Protein AF-A0A958IUG7-F1 (afdb_monomer)

pLDDT: mean 95.45, std 4.23, range [67.56, 98.19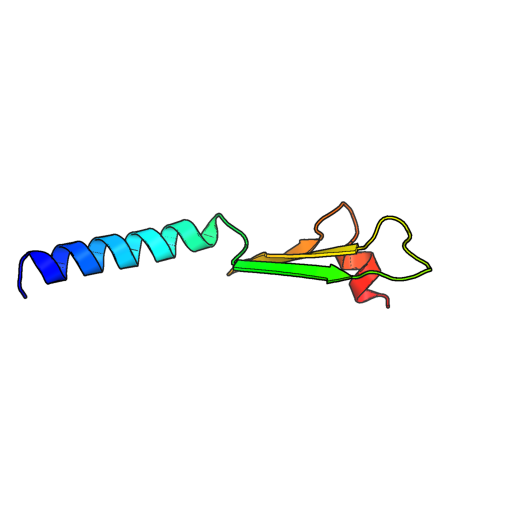]

Foldseek 3Di:
DDPVVVVVVVVVVVVVVVQQVAFPDKDWADDPVPPVTWMWGHGPVDIDTPDPCSVVVVVVD

Structure (mmCIF, N/CA/C/O backbone):
data_AF-A0A958IUG7-F1
#
_entry.id   AF-A0A958IUG7-F1
#
loop_
_atom_site.group_PDB
_atom_site.id
_atom_site.type_symbol
_atom_site.label_atom_id
_atom_site.label_alt_id
_atom_site.label_comp_id
_atom_site.label_asym_id
_atom_site.label_entity_id
_atom_site.label_seq_id
_atom_site.pdbx_PDB_ins_code
_atom_site.Cartn_x
_atom_site.Cartn_y
_atom_site.Cartn_z
_atom_site.occupancy
_atom_site.B_iso_or_equiv
_atom_site.auth_seq_id
_atom_site.auth_comp_id
_atom_site.auth_as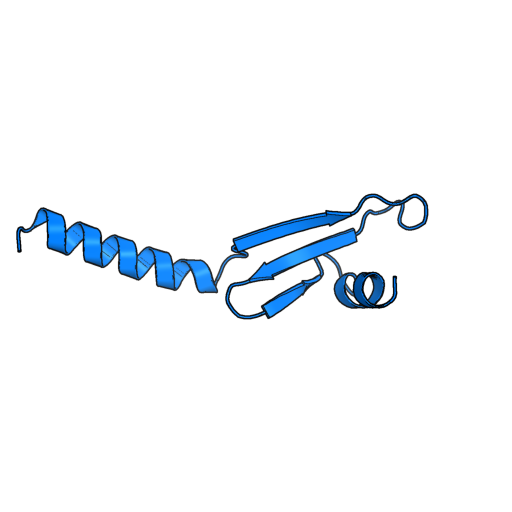ym_id
_atom_site.auth_atom_id
_atom_site.pdbx_PDB_model_num
ATOM 1 N N . MET A 1 1 ? -14.848 13.924 28.980 1.00 67.56 1 MET A N 1
ATOM 2 C CA . MET A 1 1 ? -14.912 13.508 27.557 1.00 67.56 1 MET A CA 1
ATOM 3 C C . MET A 1 1 ? -16.330 13.082 27.209 1.00 67.56 1 MET A C 1
ATOM 5 O O . MET A 1 1 ? -16.875 12.239 27.912 1.00 67.56 1 MET A O 1
ATOM 9 N N . GLY A 1 2 ? -16.929 13.649 26.158 1.00 93.81 2 GLY A N 1
ATOM 10 C CA . GLY A 1 2 ? -18.271 13.256 25.711 1.00 93.81 2 GLY A CA 1
ATOM 11 C C . GLY A 1 2 ? -18.294 11.868 25.057 1.00 93.81 2 GLY A C 1
ATOM 12 O O . GLY A 1 2 ? -17.280 11.406 24.530 1.00 93.81 2 GLY A O 1
ATOM 13 N N . ARG A 1 3 ? -19.461 11.204 25.051 1.00 93.44 3 ARG A N 1
ATOM 14 C CA . ARG A 1 3 ? -19.653 9.876 24.424 1.00 93.44 3 ARG A CA 1
ATOM 15 C C . ARG A 1 3 ? -19.238 9.870 22.947 1.00 93.44 3 ARG A C 1
ATOM 17 O O . ARG A 1 3 ? -18.582 8.936 22.506 1.00 93.44 3 ARG A O 1
ATOM 24 N N . LYS A 1 4 ? -19.542 10.955 22.224 1.00 96.06 4 LYS A N 1
ATOM 25 C CA . LYS A 1 4 ? -19.136 11.165 20.824 1.00 96.06 4 LYS A CA 1
ATOM 26 C C . LYS A 1 4 ? -17.611 11.182 20.663 1.00 96.06 4 LYS A C 1
ATOM 28 O O . LYS A 1 4 ? -17.087 10.481 19.811 1.00 96.06 4 LYS A O 1
ATOM 33 N N . THR A 1 5 ? -16.897 11.909 21.526 1.00 97.50 5 THR A N 1
ATOM 34 C CA . THR A 1 5 ? -15.426 11.971 21.513 1.00 97.50 5 THR A CA 1
ATOM 35 C C . THR A 1 5 ? -14.798 10.597 21.743 1.00 97.50 5 THR A C 1
ATOM 37 O O . THR A 1 5 ? -13.867 10.233 21.035 1.00 97.50 5 THR A O 1
ATOM 40 N N . ARG A 1 6 ? -15.324 9.805 22.691 1.00 96.75 6 ARG A N 1
ATOM 41 C CA . ARG A 1 6 ? -14.827 8.439 22.947 1.00 96.75 6 ARG A CA 1
ATOM 42 C C . ARG A 1 6 ? -15.012 7.518 21.739 1.00 96.75 6 ARG A C 1
ATOM 44 O O . ARG A 1 6 ? -14.105 6.764 21.417 1.00 96.75 6 ARG A O 1
ATOM 51 N N . ILE A 1 7 ? -16.162 7.608 21.067 1.00 97.75 7 ILE A N 1
ATOM 52 C CA . ILE A 1 7 ? -16.438 6.828 19.851 1.00 97.75 7 ILE A CA 1
ATOM 53 C C . ILE A 1 7 ? -15.489 7.240 18.719 1.00 97.75 7 ILE A C 1
ATOM 55 O O . ILE A 1 7 ? -14.897 6.372 18.089 1.00 97.75 7 ILE A O 1
ATOM 59 N N . LEU A 1 8 ? -15.286 8.543 18.497 1.00 97.88 8 LEU A N 1
ATOM 60 C CA . LEU A 1 8 ? -14.357 9.033 17.472 1.00 97.88 8 LEU A CA 1
ATOM 61 C C . LEU A 1 8 ? -12.916 8.576 17.724 1.00 97.88 8 LEU A C 1
ATOM 63 O O . LEU A 1 8 ? -12.247 8.158 16.786 1.00 97.88 8 LEU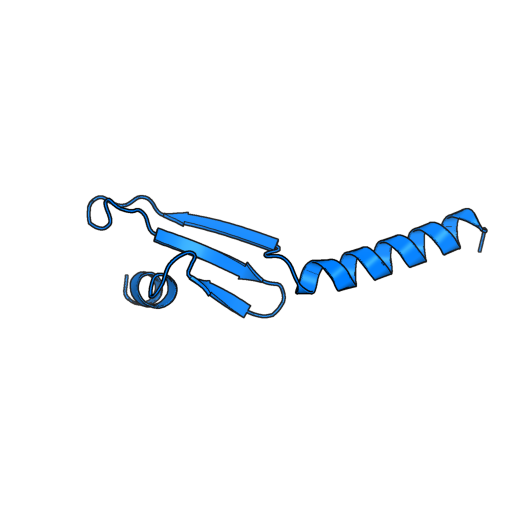 A O 1
ATOM 67 N N . LEU A 1 9 ? -12.455 8.596 18.978 1.00 97.62 9 LEU A N 1
ATOM 68 C CA . LEU A 1 9 ? -11.126 8.089 19.335 1.00 97.62 9 LEU A CA 1
ATOM 69 C C . LEU A 1 9 ? -10.990 6.588 19.069 1.00 97.62 9 LEU A C 1
ATOM 71 O O . LEU A 1 9 ? -9.967 6.153 18.548 1.00 97.62 9 LEU A O 1
ATOM 75 N N . LEU A 1 10 ? -12.021 5.804 19.392 1.00 97.75 10 LEU A N 1
ATOM 76 C CA . LEU A 1 10 ? -12.026 4.368 19.124 1.00 97.75 10 LEU A CA 1
ATOM 77 C C . LEU A 1 10 ? -11.968 4.082 17.617 1.00 97.75 10 LEU A C 1
ATOM 79 O O . LEU A 1 10 ? -11.182 3.242 17.187 1.00 97.75 10 LEU A O 1
ATOM 83 N N . ILE A 1 11 ? -12.737 4.820 16.811 1.00 98.19 11 ILE A N 1
ATOM 84 C CA . ILE A 1 11 ? -12.706 4.703 15.346 1.00 98.19 11 ILE A CA 1
ATOM 85 C C . ILE A 1 11 ? -11.331 5.101 14.801 1.00 98.19 11 ILE A C 1
ATOM 87 O O . ILE A 1 11 ? -10.756 4.353 14.018 1.00 98.19 11 ILE A O 1
ATOM 91 N N . ALA A 1 12 ? -10.773 6.231 15.240 1.00 97.62 12 ALA A N 1
ATOM 92 C CA . ALA A 1 12 ? -9.452 6.679 14.804 1.00 97.62 12 ALA A CA 1
ATOM 93 C C . ALA A 1 12 ? -8.362 5.649 15.146 1.00 97.62 12 ALA A C 1
ATOM 95 O O . ALA A 1 12 ? -7.529 5.326 14.302 1.00 97.62 12 ALA A O 1
ATOM 96 N N . SER A 1 13 ? -8.410 5.069 16.349 1.00 97.94 13 SER A N 1
ATOM 97 C CA . SER A 1 13 ? -7.491 4.000 16.748 1.00 97.94 13 SER A CA 1
ATOM 98 C C . SER A 1 13 ? -7.637 2.756 15.871 1.00 97.94 13 SER A C 1
ATOM 100 O O . SER A 1 13 ? -6.630 2.157 15.503 1.00 97.94 13 SER A O 1
ATOM 102 N N . LEU A 1 14 ? -8.864 2.364 15.516 1.00 98.19 14 LEU A N 1
ATOM 103 C CA . LEU A 1 14 ? -9.098 1.236 14.612 1.00 98.19 14 LEU A CA 1
ATOM 104 C C . LEU A 1 14 ? -8.591 1.526 13.196 1.00 98.19 14 LEU A C 1
ATOM 106 O O . LEU A 1 14 ? -7.970 0.657 12.594 1.00 98.19 14 LEU A O 1
ATOM 110 N N . MET A 1 15 ? -8.791 2.741 12.678 1.00 97.25 15 MET A N 1
ATOM 111 C CA . MET A 1 15 ? -8.272 3.138 11.362 1.00 97.25 15 MET A CA 1
ATOM 112 C C . MET A 1 15 ? -6.743 3.043 11.300 1.00 97.25 15 MET A C 1
ATOM 114 O O . MET A 1 15 ? -6.205 2.565 10.303 1.00 97.25 15 MET A O 1
ATOM 118 N N . LEU A 1 16 ? -6.046 3.424 12.377 1.00 96.25 16 LEU A N 1
ATOM 119 C CA . LEU A 1 16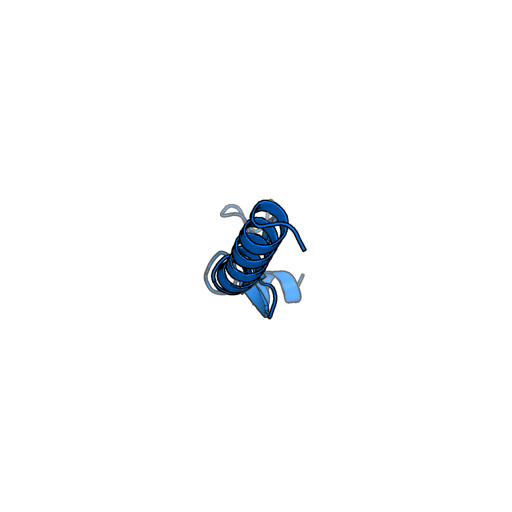 ? -4.593 3.262 12.466 1.00 96.25 16 LEU A CA 1
ATOM 120 C C . LEU A 1 16 ? -4.181 1.787 12.431 1.00 96.25 16 LEU A C 1
ATOM 122 O O . LEU A 1 16 ? -3.244 1.435 11.721 1.00 96.25 16 LEU A O 1
ATOM 126 N N . ILE A 1 17 ? -4.902 0.906 13.126 1.00 97.06 17 ILE A N 1
ATOM 127 C CA . ILE A 1 17 ? -4.625 -0.537 13.066 1.00 97.06 17 ILE A CA 1
ATOM 128 C C . ILE A 1 17 ? -4.827 -1.055 11.637 1.00 97.06 17 ILE A C 1
ATOM 130 O O . ILE A 1 17 ? -3.961 -1.746 11.108 1.00 97.06 17 ILE A O 1
ATOM 134 N N . VAL A 1 18 ? -5.925 -0.672 10.979 1.00 97.19 18 VAL A N 1
ATOM 135 C CA . VAL A 1 18 ? -6.219 -1.080 9.596 1.00 97.19 18 VAL A CA 1
ATOM 136 C C . VAL A 1 18 ? -5.139 -0.606 8.618 1.00 97.19 18 VAL A C 1
ATOM 138 O O . VAL A 1 18 ? -4.778 -1.358 7.716 1.00 97.19 18 VAL A O 1
ATOM 141 N N . SER A 1 19 ? -4.560 0.583 8.818 1.00 96.38 19 SER A N 1
ATOM 142 C CA . 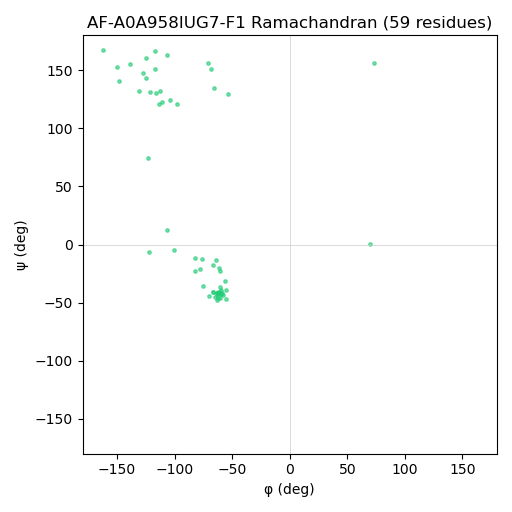SER A 1 19 ? -3.513 1.116 7.930 1.00 96.38 19 SER A CA 1
ATOM 143 C C . SER A 1 19 ? -2.211 0.303 7.890 1.00 96.38 19 SER A C 1
ATOM 145 O O . SER A 1 19 ? -1.412 0.496 6.980 1.00 96.38 19 SER A O 1
ATOM 147 N N . TYR A 1 20 ? -1.995 -0.642 8.813 1.00 96.81 20 TYR A N 1
ATOM 148 C CA . TYR A 1 20 ? -0.865 -1.579 8.727 1.00 96.81 20 TYR A CA 1
ATOM 149 C C . TYR A 1 20 ? -1.089 -2.717 7.724 1.00 96.81 20 TYR A C 1
ATOM 151 O O . TYR A 1 20 ? -0.116 -3.323 7.276 1.00 96.81 20 TYR A O 1
ATOM 159 N N . PHE A 1 21 ? -2.343 -3.009 7.373 1.00 96.62 21 PHE A N 1
ATOM 160 C CA . PHE A 1 21 ? -2.718 -4.136 6.511 1.00 96.62 21 PHE A CA 1
ATOM 161 C C . PHE A 1 21 ? -2.991 -3.731 5.061 1.00 96.62 21 PHE A C 1
ATOM 163 O O . PHE A 1 21 ? -3.243 -4.593 4.223 1.00 96.62 21 PHE A O 1
ATOM 170 N N . VAL A 1 22 ? -2.958 -2.434 4.761 1.00 96.81 22 VAL A N 1
ATOM 171 C CA . VAL A 1 22 ? -3.171 -1.897 3.416 1.00 96.81 22 VAL A CA 1
ATOM 172 C C . VAL A 1 22 ? -2.009 -0.981 3.036 1.00 96.81 22 VAL A C 1
ATOM 174 O O . VAL A 1 22 ? -1.448 -0.319 3.913 1.00 96.81 22 VAL A O 1
ATOM 177 N N . PRO A 1 23 ? -1.632 -0.910 1.750 1.00 97.19 23 PRO A N 1
ATOM 178 C CA . PRO A 1 23 ? -0.648 0.062 1.307 1.00 97.19 23 PRO A CA 1
ATOM 179 C C . PRO A 1 23 ? -1.216 1.476 1.472 1.00 97.19 23 PRO A C 1
ATOM 181 O O . PRO A 1 23 ? -2.360 1.751 1.107 1.00 97.19 23 PRO A O 1
ATOM 184 N N . VAL A 1 24 ? -0.409 2.380 2.026 1.00 97.19 24 VAL A N 1
ATOM 185 C CA . VAL A 1 24 ? -0.781 3.791 2.213 1.00 97.19 24 VAL A CA 1
ATOM 186 C C . VAL A 1 24 ? -0.566 4.612 0.949 1.00 97.19 24 VAL A C 1
ATOM 188 O O . VAL A 1 24 ? -1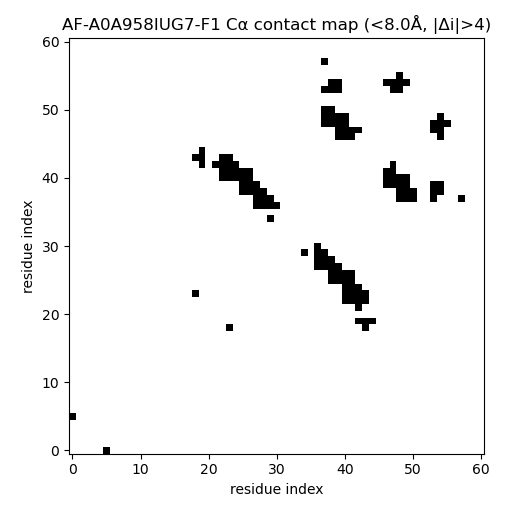.198 5.652 0.775 1.00 97.19 24 VAL A O 1
ATOM 191 N N . TRP A 1 25 ? 0.315 4.150 0.061 1.00 97.62 25 TRP A N 1
ATOM 192 C CA . TRP A 1 25 ? 0.576 4.795 -1.217 1.00 97.62 25 TRP A CA 1
ATOM 193 C C . TRP A 1 25 ? 0.992 3.778 -2.277 1.00 97.62 25 TRP A C 1
ATOM 195 O O . TRP A 1 25 ? 1.576 2.740 -1.961 1.00 97.62 25 TRP A O 1
ATOM 205 N N . LYS A 1 26 ? 0.729 4.099 -3.543 1.00 96.75 26 LYS A N 1
ATOM 206 C CA . LYS A 1 26 ? 1.175 3.318 -4.698 1.00 96.75 26 LYS A CA 1
ATOM 207 C C . LYS A 1 26 ? 1.827 4.249 -5.712 1.00 96.75 26 LYS A C 1
ATOM 209 O O . LYS A 1 26 ? 1.272 5.299 -6.030 1.00 96.75 26 LYS A O 1
ATOM 214 N N . VAL A 1 27 ? 2.999 3.866 -6.204 1.00 96.69 27 VAL A N 1
ATOM 215 C CA . VAL A 1 27 ? 3.715 4.574 -7.272 1.00 96.69 27 VAL A CA 1
ATOM 216 C C . VAL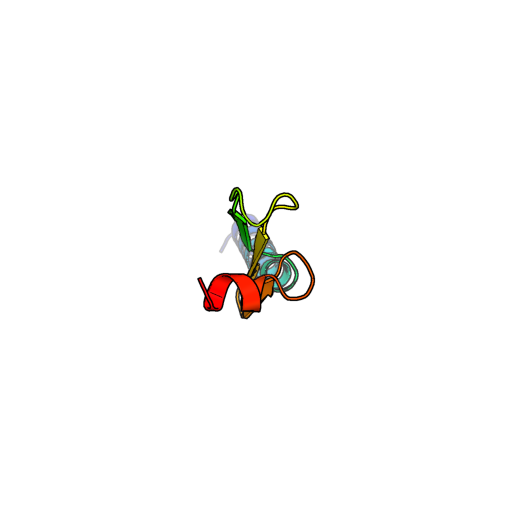 A 1 27 ? 3.720 3.682 -8.500 1.00 96.69 27 VAL A C 1
ATOM 218 O O . VAL A 1 27 ? 4.016 2.496 -8.391 1.00 96.69 27 VAL A O 1
ATOM 221 N N . LEU A 1 28 ? 3.379 4.252 -9.650 1.00 96.25 28 LEU A N 1
ATOM 222 C CA . LEU A 1 28 ? 3.418 3.593 -10.951 1.00 96.25 28 LEU A CA 1
ATOM 223 C C . LEU A 1 28 ? 4.454 4.318 -11.805 1.00 96.25 28 LEU A C 1
ATOM 225 O O . LEU A 1 28 ? 4.442 5.548 -11.880 1.00 96.25 28 LEU A O 1
ATOM 229 N N . LEU A 1 29 ? 5.352 3.554 -12.410 1.00 95.19 29 LEU A N 1
ATOM 230 C CA . LEU A 1 29 ? 6.390 4.028 -13.307 1.00 95.19 29 LEU A CA 1
ATOM 231 C C . LEU A 1 29 ? 6.102 3.488 -14.703 1.00 95.19 29 LEU A C 1
ATOM 233 O O . LEU A 1 29 ? 6.064 2.277 -14.916 1.00 95.19 29 LEU A O 1
ATOM 237 N N . ASP A 1 30 ? 5.942 4.411 -15.640 1.00 94.38 30 ASP A N 1
ATOM 238 C CA . ASP A 1 30 ? 5.844 4.117 -17.062 1.00 94.38 30 ASP A CA 1
ATOM 239 C C . ASP A 1 30 ? 7.174 4.479 -17.728 1.00 94.38 30 ASP A C 1
ATOM 241 O O . ASP A 1 30 ? 7.677 5.597 -17.566 1.00 94.38 30 ASP A O 1
ATOM 245 N N . ALA A 1 31 ? 7.785 3.514 -18.411 1.00 92.31 31 ALA A N 1
ATOM 246 C CA . ALA A 1 31 ? 9.093 3.673 -19.029 1.00 92.31 31 ALA A CA 1
ATOM 247 C C . ALA A 1 31 ? 9.203 2.814 -20.301 1.00 92.31 31 ALA A C 1
ATOM 249 O O . ALA A 1 31 ? 8.794 1.653 -20.274 1.00 92.31 31 ALA A O 1
ATOM 250 N N . PRO A 1 32 ? 9.831 3.305 -21.391 1.00 92.62 32 PRO A N 1
ATOM 251 C CA . PRO A 1 32 ? 9.927 2.560 -22.652 1.00 92.62 32 PRO A CA 1
ATOM 252 C C . PRO A 1 32 ? 10.562 1.164 -22.532 1.00 92.62 32 PRO A C 1
ATOM 254 O O . PRO A 1 32 ? 10.214 0.259 -23.285 1.00 92.62 32 PRO A O 1
ATOM 257 N N . GLN A 1 33 ? 11.500 0.989 -21.598 1.00 92.50 33 GLN A N 1
ATOM 258 C CA . GLN A 1 33 ? 12.204 -0.272 -21.348 1.00 92.50 33 GLN A CA 1
ATOM 259 C C . GLN A 1 33 ? 11.429 -1.265 -20.465 1.00 92.50 33 GLN A C 1
ATOM 261 O O . GLN A 1 33 ? 11.821 -2.427 -20.383 1.00 92.50 33 GLN A O 1
ATOM 266 N N . TYR A 1 34 ? 10.343 -0.820 -19.829 1.00 92.25 34 TYR A N 1
ATOM 267 C CA . TYR A 1 34 ? 9.408 -1.652 -19.070 1.00 92.25 34 TYR A CA 1
ATOM 268 C C . TYR A 1 34 ? 8.004 -1.458 -19.651 1.00 92.25 34 TYR A C 1
ATOM 270 O O . TYR A 1 34 ? 7.193 -0.747 -19.059 1.00 92.25 34 TYR A O 1
ATOM 278 N N . PRO A 1 35 ? 7.707 -2.042 -20.828 1.00 90.94 35 PRO A N 1
ATOM 279 C CA . PRO A 1 35 ? 6.404 -1.899 -21.482 1.00 90.94 35 PRO A CA 1
ATOM 280 C C . PRO A 1 35 ? 5.244 -2.451 -20.642 1.00 90.94 35 PRO A C 1
ATOM 282 O O . PRO A 1 35 ? 4.092 -2.084 -20.863 1.00 90.94 35 PRO A O 1
ATOM 285 N N . GLU A 1 36 ? 5.532 -3.331 -19.682 1.00 90.69 36 GLU A N 1
ATOM 286 C CA . GLU A 1 36 ? 4.578 -3.821 -18.690 1.00 90.69 36 GLU A CA 1
ATOM 287 C C . GLU A 1 36 ? 4.282 -2.813 -17.560 1.00 90.69 36 GLU A C 1
ATOM 289 O O . GLU A 1 36 ? 3.320 -2.999 -16.814 1.00 90.69 36 GLU A O 1
ATOM 294 N N . GLY A 1 37 ? 5.079 -1.744 -17.453 1.00 93.56 37 GLY A N 1
ATOM 295 C CA . GLY A 1 37 ? 5.095 -0.804 -16.334 1.00 93.56 37 GLY A CA 1
ATOM 296 C C . GLY A 1 37 ? 5.741 -1.398 -15.078 1.00 93.56 37 GLY A C 1
ATOM 297 O O . GLY A 1 37 ? 5.779 -2.610 -14.884 1.00 93.56 37 GLY A O 1
ATOM 298 N N . LEU A 1 38 ? 6.251 -0.546 -14.191 1.00 96.38 38 LEU A N 1
ATOM 299 C CA . LEU A 1 38 ? 6.717 -0.965 -12.864 1.00 96.38 38 LEU A CA 1
ATOM 300 C C . LEU A 1 38 ? 5.878 -0.304 -11.780 1.00 96.38 38 LEU A C 1
ATOM 302 O O . LEU A 1 38 ? 5.387 0.812 -11.956 1.00 96.38 38 LEU A O 1
ATOM 306 N N . GLY A 1 39 ? 5.743 -0.959 -10.630 1.00 97.06 39 GLY A N 1
ATOM 307 C CA . GLY A 1 39 ? 5.049 -0.358 -9.500 1.00 97.06 39 GLY A CA 1
ATOM 308 C C . GLY A 1 39 ? 5.720 -0.604 -8.158 1.00 97.06 39 GLY A C 1
ATOM 309 O O . GLY A 1 39 ? 6.420 -1.593 -7.949 1.00 97.06 39 GLY A O 1
ATOM 310 N N . LEU A 1 40 ? 5.455 0.302 -7.219 1.00 97.62 40 LEU A N 1
ATOM 311 C CA . LEU A 1 40 ? 5.785 0.157 -5.805 1.00 97.62 40 LEU A CA 1
ATOM 312 C C . LEU A 1 40 ? 4.537 0.335 -4.955 1.00 97.62 40 LEU A C 1
ATOM 314 O O . LEU A 1 40 ? 3.712 1.215 -5.210 1.00 97.62 40 LEU A O 1
ATOM 318 N N . GLN A 1 41 ? 4.461 -0.442 -3.886 1.00 98.19 41 GLN A N 1
ATOM 319 C CA . GLN A 1 41 ? 3.503 -0.266 -2.810 1.00 98.19 41 GLN A CA 1
ATOM 320 C C . GLN A 1 41 ? 4.256 0.189 -1.564 1.00 98.19 41 GLN A C 1
ATOM 322 O O . GLN A 1 41 ? 5.193 -0.467 -1.104 1.00 98.19 41 GLN A O 1
ATOM 327 N N . ILE A 1 42 ? 3.856 1.337 -1.029 1.00 97.56 42 ILE A N 1
ATOM 328 C CA . ILE A 1 42 ? 4.397 1.879 0.211 1.00 97.56 42 ILE A CA 1
ATOM 329 C C . ILE A 1 42 ? 3.440 1.501 1.330 1.00 97.56 42 ILE A C 1
ATOM 331 O O . ILE A 1 42 ? 2.263 1.866 1.321 1.00 97.56 42 ILE A O 1
ATOM 335 N N . TRP A 1 43 ? 3.972 0.778 2.302 1.00 97.94 43 TRP A N 1
ATOM 336 C CA . TRP A 1 43 ? 3.294 0.355 3.515 1.00 97.94 43 TRP A CA 1
ATOM 337 C C . TRP A 1 43 ? 3.826 1.181 4.680 1.00 97.94 43 TRP A C 1
ATOM 339 O O . TRP A 1 43 ? 4.916 1.746 4.610 1.00 97.94 43 TRP A O 1
ATOM 349 N N . LEU A 1 44 ? 3.107 1.202 5.800 1.00 97.25 44 LEU A N 1
ATOM 350 C CA . LEU A 1 44 ? 3.593 1.903 6.994 1.00 97.25 44 LEU A CA 1
ATOM 351 C C . LEU A 1 44 ? 4.929 1.370 7.534 1.00 97.25 44 LEU A C 1
ATOM 353 O O . LEU A 1 44 ? 5.626 2.088 8.242 1.00 97.25 44 LEU A O 1
ATOM 357 N N . HIS A 1 45 ? 5.273 0.121 7.226 1.00 97.12 45 HIS A N 1
ATOM 358 C CA . HIS A 1 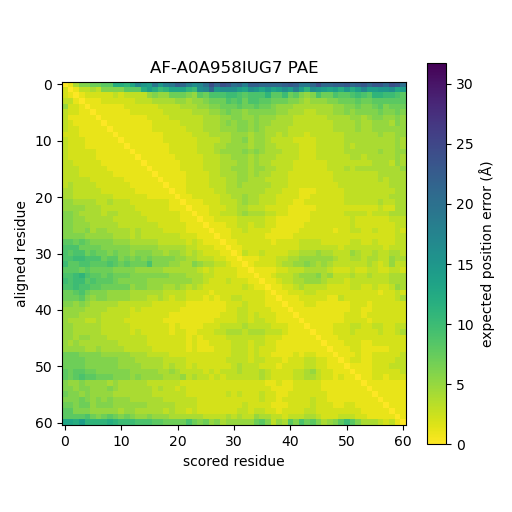45 ? 6.433 -0.571 7.789 1.00 97.12 45 HIS A CA 1
ATOM 359 C C . HIS A 1 45 ? 7.429 -1.070 6.735 1.00 97.12 45 HIS A C 1
ATOM 361 O O . HIS A 1 45 ? 8.475 -1.600 7.098 1.00 97.12 45 HIS A O 1
ATOM 367 N N . THR A 1 46 ? 7.108 -0.962 5.443 1.00 97.50 46 THR A N 1
ATOM 368 C CA . THR A 1 46 ? 7.951 -1.494 4.367 1.00 97.50 46 THR A CA 1
ATOM 369 C C . THR A 1 46 ? 7.593 -0.881 3.014 1.00 97.50 46 THR A C 1
ATOM 371 O O . THR A 1 46 ? 6.554 -0.244 2.857 1.00 97.50 46 THR A O 1
ATOM 374 N N . ILE A 1 47 ? 8.447 -1.097 2.019 1.00 97.81 47 ILE A N 1
ATOM 375 C CA . ILE A 1 47 ? 8.174 -0.802 0.613 1.00 97.81 47 ILE A CA 1
ATOM 376 C C . ILE A 1 47 ? 8.312 -2.117 -0.147 1.00 97.81 47 ILE A C 1
ATOM 378 O O . ILE A 1 47 ? 9.299 -2.832 0.024 1.00 97.81 47 ILE A O 1
ATOM 382 N N . THR A 1 48 ? 7.330 -2.445 -0.981 1.00 97.88 48 THR A N 1
ATOM 383 C CA . THR A 1 48 ? 7.350 -3.649 -1.821 1.00 97.88 48 THR A CA 1
ATOM 384 C C . THR A 1 48 ? 7.154 -3.284 -3.285 1.00 97.88 48 THR A C 1
ATOM 386 O O . THR A 1 48 ? 6.655 -2.208 -3.608 1.00 97.88 48 THR A O 1
ATOM 389 N N . GLY A 1 49 ? 7.534 -4.193 -4.182 1.00 97.25 49 GLY A N 1
ATOM 390 C CA . GLY A 1 49 ? 7.141 -4.109 -5.586 1.00 97.25 49 GLY A CA 1
ATOM 391 C C . GLY A 1 49 ? 5.641 -4.352 -5.748 1.00 97.25 49 GLY A C 1
ATOM 392 O O . GLY A 1 49 ? 5.044 -5.059 -4.933 1.00 97.25 49 GLY A O 1
ATOM 393 N N . ASP A 1 50 ? 5.045 -3.765 -6.781 1.00 96.12 50 ASP A N 1
ATOM 394 C CA . ASP A 1 50 ? 3.669 -4.062 -7.187 1.00 96.12 50 ASP A CA 1
ATOM 395 C C . ASP A 1 50 ? 3.592 -5.416 -7.911 1.00 96.12 50 ASP A C 1
ATOM 397 O O . ASP A 1 50 ? 2.658 -6.180 -7.676 1.00 96.12 50 ASP A O 1
ATOM 401 N N . ASN A 1 51 ? 4.622 -5.756 -8.695 1.00 94.81 51 ASN A N 1
ATOM 402 C CA . ASN A 1 51 ? 4.839 -7.083 -9.274 1.00 94.81 51 ASN A CA 1
ATOM 403 C C . ASN A 1 51 ? 6.142 -7.731 -8.757 1.00 94.81 51 ASN A C 1
ATOM 405 O O . ASN A 1 51 ? 6.990 -7.061 -8.147 1.00 94.81 51 ASN A O 1
ATOM 409 N N . PRO A 1 52 ? 6.341 -9.049 -8.987 1.00 95.06 52 PRO A N 1
ATOM 410 C CA . PRO A 1 52 ? 7.577 -9.727 -8.618 1.00 95.06 52 PRO A CA 1
ATOM 411 C C . PRO A 1 52 ? 8.808 -9.023 -9.195 1.00 95.06 52 PRO A C 1
ATOM 413 O O . PRO A 1 52 ? 8.897 -8.774 -10.393 1.00 95.06 52 PRO A O 1
ATOM 416 N N . ASN A 1 53 ? 9.789 -8.763 -8.330 1.00 94.75 53 ASN A N 1
ATOM 417 C CA . ASN A 1 53 ? 11.064 -8.124 -8.665 1.00 94.75 53 ASN A CA 1
ATOM 418 C C . ASN A 1 53 ? 11.001 -6.624 -9.035 1.00 94.75 53 ASN A C 1
ATOM 420 O O . ASN A 1 53 ? 12.062 -6.046 -9.268 1.00 94.75 53 ASN A O 1
ATOM 424 N N . ASP A 1 54 ? 9.833 -5.968 -9.024 1.00 96.56 54 ASP A N 1
ATOM 425 C CA . ASP A 1 54 ? 9.720 -4.534 -9.356 1.00 96.56 54 ASP A CA 1
ATOM 426 C C . ASP A 1 54 ? 10.579 -3.656 -8.445 1.00 96.56 54 ASP A C 1
ATOM 428 O O . ASP A 1 54 ? 11.302 -2.789 -8.925 1.00 96.56 54 ASP A O 1
ATOM 432 N N . LEU A 1 55 ? 10.582 -3.932 -7.136 1.00 96.81 55 LEU A N 1
ATOM 433 C CA . LEU A 1 55 ? 11.414 -3.197 -6.180 1.00 96.81 55 LEU A CA 1
ATOM 434 C C . LEU A 1 55 ? 12.907 -3.288 -6.525 1.00 96.81 55 LEU A C 1
ATOM 436 O O . LEU A 1 55 ? 13.616 -2.289 -6.472 1.00 96.81 55 LEU A O 1
ATOM 440 N N . ASN A 1 56 ? 13.383 -4.471 -6.916 1.00 96.69 56 ASN A N 1
ATOM 441 C CA . ASN A 1 56 ? 14.779 -4.647 -7.304 1.00 96.69 56 ASN A CA 1
ATOM 442 C C . ASN A 1 56 ? 15.074 -3.952 -8.634 1.00 96.69 56 ASN A C 1
ATOM 444 O O . ASN A 1 56 ? 16.093 -3.279 -8.733 1.00 96.69 56 ASN A O 1
ATOM 448 N N . LYS A 1 57 ? 14.196 -4.083 -9.638 1.00 94.69 57 LYS A N 1
ATOM 449 C CA . LYS A 1 57 ? 14.337 -3.373 -10.919 1.00 94.69 57 LYS A CA 1
ATOM 450 C C . LYS A 1 57 ? 14.454 -1.864 -10.686 1.00 94.69 57 LYS A C 1
ATOM 452 O O . LYS A 1 57 ? 15.371 -1.254 -11.218 1.00 94.69 57 LYS A O 1
ATOM 457 N N . ILE A 1 58 ? 13.584 -1.296 -9.846 1.00 94.69 58 ILE A N 1
ATOM 458 C CA . ILE A 1 58 ? 13.561 0.138 -9.524 1.00 94.69 58 ILE A CA 1
ATOM 459 C C . ILE A 1 58 ? 14.808 0.575 -8.745 1.00 94.69 58 ILE A C 1
ATOM 461 O O . ILE A 1 58 ? 15.363 1.624 -9.046 1.00 94.69 58 ILE A O 1
ATOM 465 N N . ASN A 1 59 ? 15.289 -0.222 -7.788 1.00 94.38 59 ASN A N 1
ATOM 466 C CA . ASN A 1 59 ? 16.504 0.101 -7.026 1.00 94.38 59 ASN A CA 1
ATOM 467 C C . ASN A 1 59 ? 17.794 0.080 -7.869 1.00 94.38 59 ASN A C 1
ATOM 469 O O . ASN A 1 59 ? 18.815 0.586 -7.410 1.00 94.38 59 ASN A O 1
ATOM 473 N N . ASN A 1 60 ? 17.767 -0.545 -9.050 1.00 93.12 60 ASN A N 1
ATOM 474 C CA . ASN A 1 60 ? 18.906 -0.643 -9.968 1.00 93.12 60 ASN A CA 1
ATOM 475 C C . ASN A 1 60 ? 18.756 0.263 -11.209 1.00 93.12 60 ASN A C 1
ATOM 477 O O . ASN A 1 60 ? 19.494 0.078 -12.178 1.00 93.12 60 ASN A O 1
ATOM 481 N N . LEU A 1 61 ? 17.790 1.191 -11.199 1.00 86.81 61 LEU A N 1
ATOM 482 C CA . LEU A 1 61 ? 17.700 2.294 -12.165 1.00 86.81 61 LEU A CA 1
ATOM 483 C C . LEU A 1 61 ? 18.778 3.346 -11.890 1.00 86.81 61 LEU A C 1
ATOM 485 O O . LEU A 1 61 ? 19.315 3.878 -12.886 1.00 86.81 61 LEU A O 1
#

Radius of gyration: 17.65 Å; Cα contacts (8 Å, |Δi|>4): 67; chains: 1; bounding box: 39×23×50 Å

Secondary structure (DSSP, 8-state):
--HHHHHHHHHHHHHHHHTTSS-SEEEEEEETTEEEEEEEEE-SS-EEESSTTHHHHHHT-

Solvent-accessible surface area (backbone atoms only — not comparable to full-atom values): 3674 Å² total; per-residue (Å²): 134,55,74,67,57,55,51,52,52,51,51,53,54,49,53,57,58,53,44,70,80,40,67,79,43,75,49,77,46,84,47,91,91,39,83,85,47,44,30,35,31,36,38,81,87,50,73,43,36,64,48,92,63,28,47,59,57,61,76,72,108

M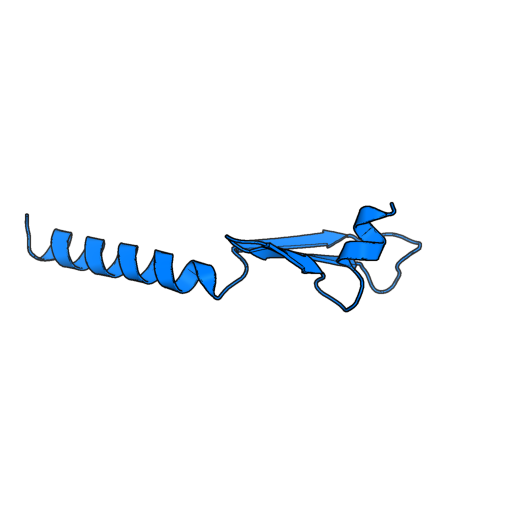ean predicted aligned error: 3.54 Å

Sequence (61 aa):
MGRKTRILLLIASLMLIVSYFVPVWKVLLDAPQYPEGLGLQIWLHTITGDNPNDLNKINNL